Protein AF-A0A5J9SP82-F1 (afdb_monomer_lite)

Sequence (84 aa):
MAAAALAAAIFFFLSAMSQQVADAAAIVEHTFVVTQMNLTHLCKETLVTVVNGQFPGPVIEVNEGDLVAVHVVNRSPNNITIHW

pLDDT: mean 90.39, std 10.72, range [61.12, 98.56]

Structure (mmCIF, N/CA/C/O backbone):
data_AF-A0A5J9SP82-F1
#
_entry.id   AF-A0A5J9SP82-F1
#
loop_
_atom_site.group_PDB
_atom_site.id
_atom_site.type_symbol
_atom_site.label_atom_id
_atom_site.label_alt_id
_atom_site.label_comp_id
_atom_site.label_asym_id
_atom_site.label_entity_id
_atom_site.label_seq_id
_atom_site.pdbx_PDB_ins_code
_atom_site.Cartn_x
_atom_site.Cartn_y
_atom_site.Cartn_z
_atom_site.occupancy
_atom_site.B_iso_or_equiv
_atom_site.auth_seq_id
_atom_site.auth_comp_id
_atom_site.auth_asym_id
_atom_site.auth_atom_id
_atom_site.pdbx_PDB_model_num
ATOM 1 N N . MET A 1 1 ? 47.316 2.604 -45.629 1.00 63.41 1 MET A N 1
ATOM 2 C CA . MET A 1 1 ? 46.702 3.534 -44.651 1.00 63.41 1 MET A CA 1
ATOM 3 C C . MET A 1 1 ? 45.172 3.486 -44.677 1.00 63.41 1 MET A C 1
ATOM 5 O O . MET A 1 1 ? 44.587 3.282 -43.626 1.00 63.41 1 MET A O 1
ATOM 9 N N . ALA A 1 2 ? 44.521 3.567 -45.847 1.00 71.19 2 ALA A N 1
ATOM 10 C CA . ALA A 1 2 ? 43.052 3.549 -45.960 1.00 71.19 2 ALA A CA 1
ATOM 11 C C . ALA A 1 2 ? 42.367 2.256 -45.454 1.00 71.19 2 ALA A C 1
ATOM 13 O O . ALA A 1 2 ? 41.368 2.331 -44.749 1.00 71.19 2 ALA A O 1
ATOM 14 N N . ALA A 1 3 ? 42.924 1.074 -45.746 1.00 77.69 3 ALA A N 1
ATOM 15 C CA . ALA A 1 3 ? 42.329 -0.204 -45.327 1.00 77.69 3 ALA A CA 1
ATOM 16 C C . ALA A 1 3 ? 42.317 -0.406 -43.797 1.00 77.69 3 ALA A C 1
ATOM 18 O O . ALA A 1 3 ? 41.350 -0.922 -43.246 1.00 77.69 3 ALA A O 1
ATOM 19 N N . ALA A 1 4 ? 43.365 0.049 -43.103 1.00 78.50 4 ALA A N 1
ATOM 20 C CA . ALA A 1 4 ? 43.444 -0.018 -41.642 1.00 78.50 4 ALA A CA 1
ATOM 21 C C . ALA A 1 4 ? 42.450 0.947 -40.972 1.00 78.50 4 ALA A C 1
ATOM 23 O O . ALA A 1 4 ? 41.819 0.592 -39.981 1.00 78.50 4 ALA A O 1
ATOM 24 N N . ALA A 1 5 ? 42.263 2.139 -41.552 1.00 81.31 5 ALA A N 1
ATOM 25 C CA . ALA A 1 5 ? 41.263 3.099 -41.089 1.00 81.31 5 ALA A CA 1
ATOM 26 C C . ALA A 1 5 ? 39.830 2.567 -41.268 1.00 81.31 5 ALA A C 1
ATOM 28 O O . ALA A 1 5 ? 38.996 2.742 -40.384 1.00 81.31 5 ALA A O 1
ATOM 29 N N . LEU A 1 6 ? 39.561 1.857 -42.371 1.00 83.00 6 LEU A N 1
ATOM 30 C CA . LEU A 1 6 ? 38.265 1.226 -42.622 1.00 83.00 6 LEU A CA 1
ATOM 31 C C . LEU A 1 6 ? 37.972 0.095 -41.624 1.00 83.00 6 LEU A C 1
ATOM 33 O O . LEU A 1 6 ? 36.876 0.032 -41.078 1.00 83.00 6 LEU A O 1
ATOM 37 N N . ALA A 1 7 ? 38.958 -0.759 -41.336 1.00 85.81 7 ALA A N 1
ATOM 38 C CA . ALA A 1 7 ? 38.811 -1.829 -40.348 1.00 85.81 7 ALA A CA 1
ATOM 39 C C . ALA A 1 7 ? 38.559 -1.281 -38.932 1.00 85.81 7 ALA A C 1
ATOM 41 O O . ALA A 1 7 ? 37.692 -1.787 -38.221 1.00 85.81 7 ALA A O 1
ATOM 42 N N . ALA A 1 8 ? 39.263 -0.212 -38.545 1.00 84.31 8 ALA A N 1
ATOM 43 C CA . ALA A 1 8 ? 39.047 0.459 -37.266 1.00 84.31 8 ALA A CA 1
ATOM 44 C C . ALA A 1 8 ? 37.648 1.096 -37.177 1.00 84.31 8 ALA A C 1
ATOM 46 O O . ALA A 1 8 ? 36.985 0.960 -36.152 1.00 84.31 8 ALA A O 1
ATOM 47 N N . ALA A 1 9 ? 37.170 1.729 -38.254 1.00 85.62 9 ALA A N 1
ATOM 48 C CA . ALA A 1 9 ? 35.829 2.313 -38.311 1.00 85.62 9 ALA A CA 1
ATOM 49 C C . ALA A 1 9 ? 34.725 1.247 -38.207 1.00 85.62 9 ALA A C 1
ATOM 51 O O . ALA A 1 9 ? 33.758 1.437 -37.474 1.00 85.62 9 ALA A O 1
ATOM 52 N N . ILE A 1 10 ? 34.895 0.106 -38.885 1.00 85.69 10 ILE A N 1
ATOM 53 C CA . ILE A 1 10 ? 33.979 -1.040 -38.796 1.00 85.69 10 ILE A CA 1
ATOM 54 C C . ILE A 1 10 ? 33.953 -1.585 -37.365 1.00 85.69 10 ILE A C 1
ATOM 56 O O . ILE A 1 10 ? 32.879 -1.778 -36.807 1.00 85.69 10 ILE A O 1
ATOM 60 N N . PHE A 1 11 ? 35.116 -1.779 -36.739 1.00 83.81 11 PHE A N 1
ATOM 61 C CA . PHE A 1 11 ? 35.197 -2.262 -35.360 1.00 83.81 11 PHE A CA 1
ATOM 62 C C . PHE A 1 11 ? 34.509 -1.311 -34.370 1.00 83.81 11 PHE A C 1
ATOM 64 O O . PHE A 1 11 ? 33.731 -1.753 -33.526 1.00 83.81 11 PHE A O 1
ATOM 71 N N . PHE A 1 12 ? 34.731 -0.001 -34.517 1.00 81.38 12 PHE A N 1
ATOM 72 C CA . PHE A 1 12 ? 34.092 1.013 -33.678 1.00 81.38 12 PHE A CA 1
ATOM 73 C C . PHE A 1 12 ? 32.567 1.011 -33.859 1.00 81.38 12 PHE A C 1
ATOM 75 O O . PHE A 1 12 ? 31.823 1.016 -32.880 1.00 81.38 12 PHE A O 1
ATOM 82 N N . PHE A 1 13 ? 32.094 0.908 -35.104 1.00 81.69 13 PHE A N 1
ATOM 83 C CA . PHE A 1 13 ? 30.670 0.843 -35.425 1.00 81.69 13 PHE A CA 1
ATOM 84 C C . PHE A 1 13 ? 29.999 -0.424 -34.867 1.00 81.69 13 PHE A C 1
ATOM 86 O O . PHE A 1 13 ? 28.932 -0.336 -34.261 1.00 81.69 13 PHE A O 1
ATOM 93 N N . LEU A 1 14 ? 30.644 -1.592 -34.988 1.00 80.25 14 LEU A N 1
ATOM 94 C CA . LEU A 1 14 ? 30.144 -2.839 -34.397 1.00 80.25 14 LEU A CA 1
ATOM 95 C C . LEU A 1 14 ? 30.117 -2.777 -32.863 1.00 80.25 14 LEU A C 1
ATOM 97 O O . LEU A 1 14 ? 29.155 -3.245 -32.257 1.00 80.25 14 LEU A O 1
ATOM 101 N N . SER A 1 15 ? 31.127 -2.171 -32.229 1.00 78.69 15 SER A N 1
ATOM 102 C CA . SER A 1 15 ? 31.129 -1.998 -30.770 1.00 78.69 15 SER A CA 1
ATOM 103 C C . SER A 1 15 ? 30.011 -1.066 -30.287 1.00 78.69 15 SER A C 1
ATOM 105 O O . SER A 1 15 ? 29.371 -1.367 -29.283 1.00 78.69 15 SER A O 1
ATOM 107 N N . ALA A 1 16 ? 29.693 -0.002 -31.031 1.00 77.56 16 ALA A N 1
ATOM 108 C CA . ALA A 1 16 ? 28.615 0.923 -30.681 1.00 77.56 16 ALA A CA 1
ATOM 109 C C . ALA A 1 16 ? 27.225 0.266 -30.778 1.00 77.56 16 ALA A C 1
ATOM 111 O O . ALA A 1 16 ? 26.365 0.506 -29.935 1.00 77.56 16 ALA A O 1
ATOM 112 N N . MET A 1 17 ? 27.019 -0.625 -31.755 1.00 74.50 17 MET A N 1
ATOM 113 C CA . MET A 1 17 ? 25.775 -1.399 -31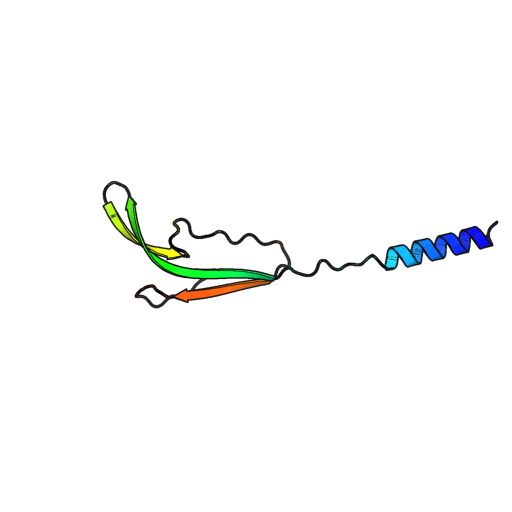.899 1.00 74.50 17 MET A CA 1
ATOM 114 C C . MET A 1 17 ? 25.576 -2.427 -30.771 1.00 74.50 17 MET A C 1
ATOM 116 O O . MET A 1 17 ? 24.449 -2.818 -30.485 1.00 74.50 17 MET A O 1
ATOM 120 N N . SER A 1 18 ? 26.653 -2.859 -30.106 1.00 67.31 18 SER A N 1
ATOM 121 C CA . SER A 1 18 ? 26.578 -3.835 -29.008 1.00 67.31 18 SER A CA 1
ATOM 122 C C . SER A 1 18 ? 26.122 -3.247 -27.663 1.00 67.31 18 SER A C 1
ATOM 124 O O . SER A 1 18 ? 25.861 -4.004 -26.732 1.00 67.31 18 SER A O 1
ATOM 126 N N . GLN A 1 19 ? 25.996 -1.918 -27.548 1.00 63.03 19 GLN A N 1
ATOM 127 C CA . GLN A 1 19 ? 25.677 -1.222 -26.291 1.00 63.03 19 GLN A CA 1
ATOM 128 C C . GLN A 1 19 ? 24.192 -0.875 -26.101 1.00 63.03 19 GLN A C 1
ATOM 130 O O . GLN A 1 19 ? 23.855 -0.118 -25.193 1.00 63.03 19 GLN A O 1
ATOM 135 N N . GLN A 1 20 ? 23.278 -1.435 -26.897 1.00 62.59 20 GLN A N 1
ATOM 136 C CA . GLN A 1 20 ? 21.841 -1.307 -26.631 1.00 62.59 20 GLN A CA 1
ATOM 137 C C . GLN A 1 20 ? 21.426 -2.251 -25.495 1.00 62.59 20 GLN A C 1
ATOM 139 O O . GLN A 1 20 ? 20.768 -3.266 -25.710 1.00 62.59 20 GLN A O 1
ATOM 144 N N . VAL A 1 21 ? 21.824 -1.916 -24.269 1.00 61.12 21 VAL A N 1
ATOM 145 C CA . VAL A 1 21 ? 21.160 -2.438 -23.076 1.00 61.12 21 VAL A CA 1
ATOM 146 C C . VAL A 1 21 ? 19.842 -1.679 -22.982 1.00 61.12 21 VAL A C 1
ATOM 148 O O . VAL A 1 21 ? 19.828 -0.489 -22.680 1.00 61.12 21 VAL A O 1
ATOM 151 N N . ALA A 1 22 ? 18.741 -2.341 -23.336 1.00 63.69 22 ALA A N 1
ATOM 152 C CA . ALA A 1 22 ? 17.426 -1.851 -22.955 1.00 63.69 22 ALA A CA 1
ATOM 153 C C . ALA A 1 22 ? 17.404 -1.800 -21.426 1.00 63.69 22 ALA A C 1
ATOM 155 O O . ALA A 1 22 ? 17.718 -2.808 -20.789 1.00 63.69 22 ALA A O 1
ATOM 156 N N . ASP A 1 23 ? 17.095 -0.634 -20.860 1.00 65.00 23 ASP A N 1
ATOM 157 C CA . ASP A 1 23 ? 16.876 -0.504 -19.424 1.00 65.00 23 ASP A CA 1
ATOM 158 C C . ASP A 1 23 ? 15.696 -1.421 -19.091 1.00 65.00 23 ASP A C 1
ATOM 160 O O . ASP A 1 23 ? 14.566 -1.202 -19.538 1.00 65.00 23 ASP A O 1
ATOM 164 N N . ALA A 1 24 ? 15.991 -2.569 -18.488 1.00 71.81 24 ALA A N 1
ATOM 165 C CA . ALA A 1 24 ? 14.967 -3.551 -18.201 1.00 71.81 24 ALA A CA 1
ATOM 166 C C . ALA A 1 24 ? 14.117 -2.972 -17.074 1.00 71.81 24 ALA A C 1
ATOM 168 O O . ALA A 1 24 ? 14.650 -2.705 -16.000 1.00 71.81 24 ALA A O 1
ATOM 169 N N . ALA A 1 25 ? 12.819 -2.791 -17.334 1.00 81.56 25 ALA A N 1
ATOM 170 C CA . ALA A 1 25 ? 11.840 -2.374 -16.336 1.00 81.56 25 ALA A CA 1
ATOM 171 C C . ALA A 1 25 ? 12.089 -3.109 -15.013 1.00 81.56 25 ALA A C 1
ATOM 173 O O . ALA A 1 25 ? 12.046 -4.347 -14.977 1.00 81.56 25 ALA A O 1
ATOM 174 N N . ALA A 1 26 ? 12.376 -2.367 -13.943 1.00 89.62 26 ALA A N 1
ATOM 175 C CA . ALA A 1 26 ? 12.577 -2.992 -12.651 1.00 89.62 26 ALA A CA 1
ATOM 176 C C . ALA A 1 26 ? 11.228 -3.511 -12.146 1.00 89.62 26 ALA A C 1
ATOM 178 O O . ALA A 1 26 ? 10.185 -2.883 -12.339 1.00 89.62 26 ALA A O 1
ATOM 179 N N . ILE A 1 27 ? 11.241 -4.673 -11.493 1.00 94.31 27 ILE A N 1
ATOM 180 C CA . ILE A 1 27 ? 10.085 -5.131 -10.725 1.00 94.31 27 ILE A CA 1
ATOM 181 C C . ILE A 1 27 ? 10.258 -4.588 -9.311 1.00 94.31 27 ILE A C 1
ATOM 183 O O . ILE A 1 27 ? 11.162 -5.008 -8.587 1.00 94.31 27 ILE A O 1
ATOM 187 N N . VAL A 1 28 ? 9.401 -3.644 -8.932 1.00 96.56 28 VAL A N 1
ATOM 188 C 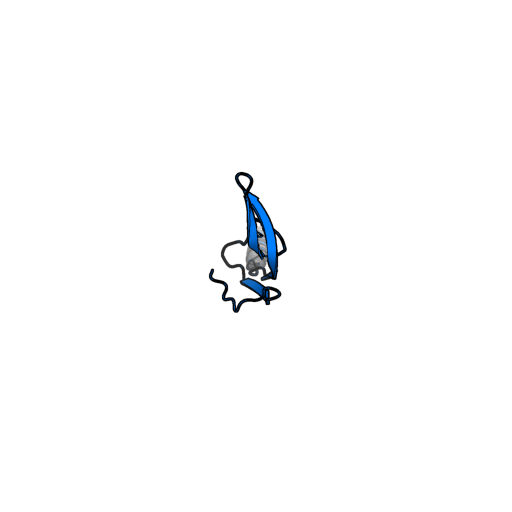CA . VAL A 1 28 ? 9.382 -3.051 -7.595 1.00 96.56 28 VAL A CA 1
ATOM 189 C C . VAL A 1 28 ? 8.255 -3.700 -6.800 1.00 96.56 28 VAL A C 1
ATOM 191 O O . VAL A 1 28 ? 7.070 -3.483 -7.064 1.00 96.56 28 VAL A O 1
ATOM 194 N N . GLU A 1 29 ? 8.629 -4.545 -5.838 1.00 97.75 29 GLU A N 1
ATOM 195 C CA . GLU A 1 29 ? 7.679 -5.296 -5.017 1.00 97.75 29 GLU A CA 1
ATOM 196 C C . GLU A 1 29 ? 7.473 -4.660 -3.640 1.00 97.75 29 GLU A C 1
ATOM 198 O O . GLU A 1 29 ? 8.422 -4.336 -2.924 1.00 97.75 29 GLU A O 1
ATOM 203 N N . HIS A 1 30 ? 6.212 -4.567 -3.220 1.00 97.94 30 HIS A N 1
ATOM 204 C CA . HIS A 1 30 ? 5.835 -4.143 -1.877 1.00 97.94 30 HIS A CA 1
ATOM 205 C C . HIS A 1 30 ? 4.880 -5.140 -1.228 1.00 97.94 30 HIS A C 1
ATOM 207 O O . HIS A 1 30 ? 4.006 -5.719 -1.869 1.00 97.94 30 HIS A O 1
ATOM 213 N N . THR A 1 31 ? 4.996 -5.295 0.090 1.00 98.44 31 THR A N 1
ATOM 214 C CA . THR A 1 31 ? 3.996 -6.004 0.897 1.00 98.44 31 THR A CA 1
ATOM 215 C C . THR A 1 31 ? 3.275 -5.016 1.796 1.00 98.44 31 THR A C 1
ATOM 217 O O . THR A 1 31 ? 3.889 -4.329 2.616 1.00 98.44 31 THR A O 1
ATOM 220 N N . PHE A 1 32 ? 1.958 -4.949 1.637 1.00 98.50 32 PHE A N 1
ATOM 221 C CA . PHE A 1 32 ? 1.068 -4.087 2.397 1.00 98.50 32 PHE A CA 1
ATOM 222 C C . PHE A 1 32 ? 0.286 -4.931 3.396 1.00 98.50 32 PHE A C 1
ATOM 224 O O . PHE A 1 32 ? -0.682 -5.605 3.0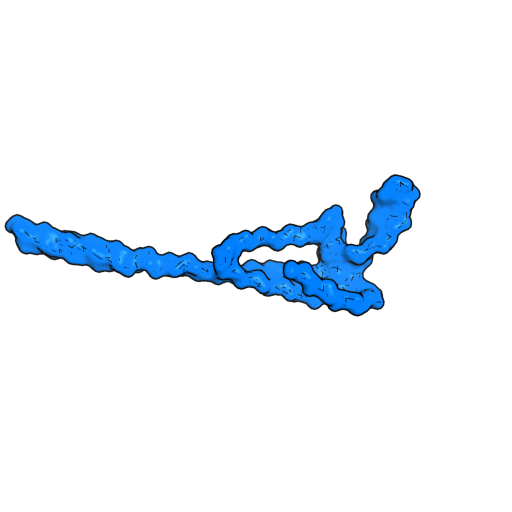49 1.00 98.50 32 PHE A O 1
ATOM 231 N N . VAL A 1 33 ? 0.692 -4.879 4.661 1.00 98.56 33 VAL A N 1
ATOM 232 C CA . VAL A 1 33 ? -0.056 -5.463 5.772 1.00 98.56 33 VAL A CA 1
ATOM 233 C C . VAL A 1 33 ? -1.028 -4.413 6.289 1.00 98.56 33 VAL A C 1
ATOM 235 O O . VAL A 1 33 ? -0.636 -3.472 6.982 1.00 98.56 33 VAL A O 1
ATOM 238 N N . VAL A 1 34 ? -2.303 -4.563 5.942 1.00 98.44 34 VAL A N 1
ATOM 239 C CA . VAL A 1 34 ? -3.349 -3.635 6.371 1.00 98.44 34 VAL A CA 1
ATOM 240 C C . VAL A 1 34 ? -3.803 -4.01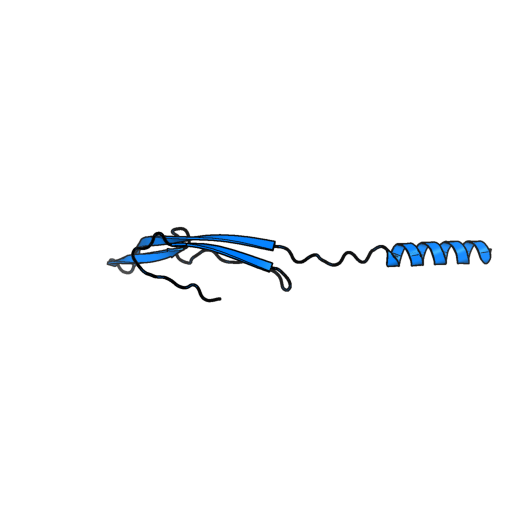6 7.773 1.00 98.44 34 VAL A C 1
ATOM 242 O O . VAL A 1 34 ? -4.250 -5.139 7.998 1.00 98.44 34 VAL A O 1
ATOM 245 N N . THR A 1 35 ? -3.674 -3.097 8.722 1.00 97.81 35 THR A N 1
ATOM 246 C CA . THR A 1 35 ? -3.966 -3.316 10.146 1.00 97.81 35 THR A CA 1
ATOM 247 C C . THR A 1 35 ? -4.638 -2.088 10.749 1.00 97.81 35 THR A C 1
ATOM 249 O O . THR A 1 35 ? -4.772 -1.058 10.091 1.00 97.81 35 THR A O 1
ATOM 252 N N . GLN A 1 36 ? -5.062 -2.183 12.006 1.00 97.75 36 GLN A N 1
ATOM 253 C CA . GLN A 1 36 ? -5.504 -1.034 12.785 1.00 97.75 36 GLN A CA 1
ATOM 254 C C . GLN A 1 36 ? -4.433 -0.600 13.790 1.00 97.75 36 GLN A C 1
ATOM 256 O O . GLN A 1 36 ? -3.711 -1.440 14.330 1.00 97.75 36 GLN A O 1
ATOM 261 N N . MET A 1 37 ? -4.332 0.707 14.034 1.00 96.19 37 MET A N 1
ATOM 262 C CA . MET A 1 37 ? -3.515 1.294 15.100 1.00 96.19 37 MET A CA 1
ATOM 263 C C . MET A 1 37 ? -4.252 2.463 15.755 1.00 96.19 37 MET A C 1
ATOM 265 O O . MET A 1 37 ? -5.069 3.122 15.113 1.00 96.19 37 MET A O 1
ATOM 269 N N . ASN A 1 38 ? -3.957 2.733 17.024 1.00 97.38 38 ASN A N 1
ATOM 270 C CA . ASN A 1 38 ? -4.444 3.932 17.694 1.00 97.38 38 ASN A CA 1
ATOM 271 C C . ASN A 1 38 ? -3.575 5.136 17.318 1.00 97.38 38 ASN A C 1
ATOM 273 O O . ASN A 1 38 ? -2.348 5.066 17.387 1.00 97.38 38 ASN A O 1
ATOM 277 N N . LEU A 1 39 ? -4.220 6.236 16.939 1.00 96.44 39 LEU A N 1
ATOM 278 C CA . LEU A 1 39 ? -3.590 7.537 16.753 1.00 96.44 39 LEU A CA 1
ATOM 279 C C . LEU A 1 39 ? -4.209 8.555 17.706 1.00 96.44 39 LEU A C 1
ATOM 281 O O . LEU A 1 39 ? -5.430 8.733 17.738 1.00 96.44 39 LEU A O 1
ATOM 285 N N . THR A 1 40 ? -3.352 9.266 18.434 1.00 96.75 40 THR A N 1
ATOM 286 C CA . THR A 1 40 ? -3.741 10.422 19.238 1.00 96.75 40 THR A CA 1
ATOM 287 C C . THR A 1 40 ? -3.676 11.681 18.380 1.00 96.75 40 THR A C 1
ATOM 289 O O . THR A 1 40 ? -2.615 12.049 17.880 1.00 96.75 40 THR A O 1
ATOM 292 N N . HIS A 1 41 ? -4.789 12.394 18.245 1.00 94.31 41 HIS A N 1
ATOM 293 C CA . HIS A 1 41 ? -4.813 13.702 17.596 1.00 94.31 41 HIS A CA 1
ATOM 294 C C . HIS A 1 41 ? -5.720 14.650 18.379 1.00 94.31 41 HIS A C 1
ATOM 296 O O . HIS A 1 41 ? -6.856 14.301 18.689 1.00 94.31 41 HIS A O 1
ATOM 302 N N . LEU A 1 42 ? -5.210 15.836 18.733 1.00 95.75 42 LEU A N 1
ATOM 303 C CA . LEU A 1 42 ? -5.933 16.837 19.535 1.00 95.75 42 LEU A CA 1
ATOM 304 C C . LEU A 1 42 ? -6.543 16.243 20.823 1.00 95.75 42 LEU A C 1
ATOM 306 O O . LEU A 1 42 ? -7.719 16.444 21.119 1.00 95.75 42 LEU A O 1
ATOM 310 N N . CYS A 1 43 ? -5.742 15.470 21.565 1.00 95.25 43 CYS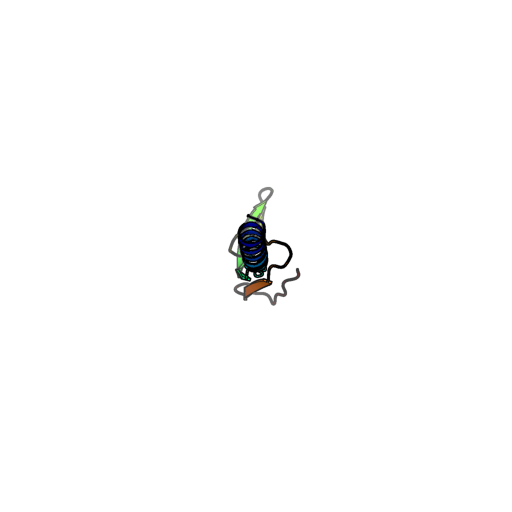 A N 1
ATOM 311 C CA . CYS A 1 43 ? -6.144 14.773 22.797 1.00 95.25 43 CYS A CA 1
ATOM 312 C C . CYS A 1 43 ? -7.252 13.713 22.620 1.00 95.25 43 CYS A C 1
ATOM 314 O O . CYS A 1 43 ? -7.846 13.283 23.608 1.00 95.25 43 CYS A O 1
ATOM 316 N N . LYS A 1 44 ? -7.526 13.269 21.386 1.00 96.81 44 LYS A N 1
ATOM 317 C CA . LYS A 1 44 ? -8.472 12.191 21.089 1.00 96.81 44 LYS A CA 1
ATOM 318 C C . LYS A 1 44 ? -7.753 10.977 20.510 1.00 96.81 44 LYS A C 1
ATOM 320 O O . LYS A 1 44 ? -7.095 11.074 19.479 1.00 96.81 44 LYS A O 1
ATOM 325 N N . GLU A 1 45 ? -7.943 9.835 21.156 1.00 97.56 45 GLU A N 1
ATOM 326 C CA . GLU A 1 45 ? -7.575 8.518 20.633 1.00 97.56 45 GLU A CA 1
ATOM 327 C C . GLU A 1 45 ? -8.573 8.094 19.551 1.00 97.56 45 GLU A C 1
ATOM 329 O O . GLU A 1 45 ? -9.788 8.105 19.771 1.00 97.56 45 GLU A O 1
ATOM 334 N N . THR A 1 46 ? -8.072 7.732 18.373 1.00 96.81 46 THR A N 1
ATOM 335 C CA . THR A 1 46 ? -8.878 7.189 17.276 1.00 96.81 46 THR A CA 1
ATOM 336 C C . THR A 1 46 ? -8.196 5.957 16.706 1.00 96.81 46 THR A C 1
ATOM 338 O O . THR A 1 46 ? -7.025 6.004 16.333 1.00 96.81 46 THR A O 1
ATOM 341 N N . LEU A 1 47 ? -8.942 4.860 16.604 1.00 96.81 47 LEU A N 1
ATOM 342 C CA . LEU A 1 47 ? -8.485 3.662 15.915 1.00 96.81 47 LEU A CA 1
ATOM 343 C C . LEU A 1 47 ? -8.576 3.899 14.404 1.00 96.81 47 LEU A C 1
ATOM 345 O O . LEU A 1 47 ? -9.660 4.136 13.870 1.00 96.81 47 LEU A O 1
ATOM 349 N N . VAL A 1 48 ? -7.443 3.846 13.714 1.00 96.81 48 VAL A N 1
ATOM 350 C CA . VAL A 1 48 ? -7.347 4.075 12.269 1.00 96.81 48 VAL A CA 1
ATOM 351 C C . VAL A 1 48 ? -6.860 2.825 11.555 1.00 96.81 48 VAL A C 1
ATOM 353 O O . VAL A 1 48 ? -6.105 2.033 12.114 1.00 96.81 48 VAL A O 1
ATOM 356 N N . THR A 1 49 ? -7.287 2.646 10.306 1.00 97.62 49 THR A N 1
ATOM 357 C CA . THR A 1 49 ? -6.766 1.584 9.435 1.00 97.62 49 THR A CA 1
ATOM 358 C C . THR A 1 49 ? -5.561 2.121 8.670 1.00 97.62 49 THR A C 1
ATOM 360 O O . THR A 1 49 ? -5.652 3.176 8.049 1.00 97.62 49 THR A O 1
ATOM 363 N N . VAL A 1 50 ? -4.440 1.408 8.731 1.00 97.75 50 VAL A N 1
ATOM 364 C CA . VAL A 1 50 ? -3.143 1.823 8.186 1.00 97.75 50 VAL A CA 1
ATOM 365 C C . VAL A 1 50 ? -2.448 0.668 7.473 1.00 97.75 50 VAL A C 1
ATOM 367 O O . VAL A 1 50 ? -2.716 -0.505 7.744 1.00 97.75 50 VAL A O 1
ATOM 370 N N . VAL A 1 51 ? -1.513 1.000 6.588 1.00 98.44 51 VAL A N 1
ATOM 371 C CA . VAL A 1 51 ? -0.621 0.030 5.945 1.00 98.44 51 VAL A CA 1
ATOM 372 C C . VAL A 1 51 ? 0.683 -0.037 6.735 1.00 98.44 51 VAL A C 1
ATOM 374 O O . VAL A 1 51 ? 1.272 0.989 7.060 1.00 98.44 51 VAL A O 1
ATOM 377 N N . ASN A 1 52 ? 1.133 -1.250 7.057 1.00 98.06 52 ASN A N 1
ATOM 378 C CA . ASN A 1 52 ? 2.394 -1.527 7.753 1.00 98.06 52 ASN A CA 1
ATOM 379 C C . ASN A 1 52 ? 2.553 -0.781 9.091 1.00 98.06 52 ASN A C 1
ATOM 381 O O . ASN A 1 52 ? 3.672 -0.463 9.488 1.00 98.06 52 ASN A O 1
ATOM 385 N N . GLY A 1 53 ? 1.439 -0.504 9.782 1.00 97.00 53 GLY A N 1
ATOM 386 C CA . GLY A 1 53 ? 1.443 0.191 11.074 1.00 97.00 53 GLY A CA 1
ATOM 387 C C . GLY A 1 53 ? 1.918 1.647 11.004 1.00 97.00 53 GLY A C 1
ATOM 388 O O . GLY A 1 53 ? 2.365 2.176 12.016 1.00 97.00 53 GLY A O 1
ATOM 389 N N . GLN A 1 54 ? 1.873 2.271 9.822 1.00 97.00 54 GLN A N 1
ATOM 390 C CA . GLN A 1 54 ? 2.427 3.602 9.575 1.00 97.00 54 GLN A CA 1
ATOM 391 C C . GLN A 1 54 ? 1.344 4.600 9.160 1.00 97.00 54 GLN A C 1
ATOM 393 O O . GLN A 1 54 ? 0.431 4.279 8.397 1.00 97.00 54 GLN A O 1
ATOM 398 N N . PHE A 1 55 ? 1.475 5.831 9.654 1.00 95.38 55 PHE A N 1
ATOM 399 C CA . PHE A 1 55 ? 0.670 6.972 9.236 1.00 95.38 55 PHE A CA 1
ATOM 400 C C . PHE A 1 55 ? 1.580 8.203 9.045 1.00 95.38 55 PHE A C 1
ATOM 402 O O . PHE A 1 55 ? 2.135 8.679 10.038 1.00 95.38 55 PHE A O 1
ATOM 409 N N . PRO A 1 56 ? 1.744 8.736 7.815 1.00 96.31 56 PRO A N 1
ATOM 410 C CA . PRO A 1 56 ? 1.215 8.216 6.548 1.00 96.31 56 PRO A CA 1
ATOM 411 C C . PRO A 1 56 ? 1.750 6.809 6.225 1.00 96.31 56 PRO A C 1
ATOM 413 O O . PRO A 1 56 ? 2.746 6.372 6.793 1.00 96.31 56 PRO A O 1
ATOM 416 N N . GLY A 1 57 ? 1.050 6.081 5.349 1.00 97.25 57 GLY A N 1
ATOM 417 C CA . GLY A 1 57 ? 1.494 4.759 4.895 1.00 97.25 57 GLY A CA 1
ATOM 418 C C . GLY A 1 57 ? 2.812 4.817 4.101 1.00 97.25 57 GLY A C 1
ATOM 419 O O . GLY A 1 57 ? 3.276 5.907 3.762 1.00 97.25 57 GLY A O 1
ATOM 420 N N . PRO A 1 58 ? 3.416 3.657 3.789 1.00 97.50 58 PRO A N 1
ATOM 421 C CA . PRO A 1 58 ? 4.656 3.596 3.024 1.00 97.50 58 PRO A CA 1
ATOM 422 C C . PRO A 1 58 ? 4.478 4.204 1.628 1.00 97.50 58 PRO A C 1
ATOM 424 O O . PRO A 1 58 ? 3.472 3.967 0.958 1.00 97.50 58 PRO A O 1
ATOM 427 N N . VAL A 1 59 ? 5.479 4.968 1.197 1.00 96.75 59 VAL A N 1
ATOM 428 C CA . VAL A 1 59 ? 5.553 5.534 -0.153 1.00 96.75 59 VAL A CA 1
ATOM 429 C C . VAL A 1 59 ? 6.019 4.449 -1.121 1.00 96.75 59 VAL A C 1
ATOM 431 O O . VAL A 1 59 ? 6.892 3.647 -0.788 1.00 96.75 59 VAL A O 1
ATOM 434 N N . ILE A 1 60 ? 5.428 4.427 -2.313 1.00 96.75 60 ILE A N 1
ATOM 435 C CA . ILE A 1 60 ? 5.904 3.616 -3.434 1.00 96.75 60 ILE A CA 1
ATOM 436 C C . ILE A 1 60 ? 6.703 4.534 -4.344 1.00 96.75 60 ILE A C 1
ATOM 438 O O . ILE A 1 60 ? 6.145 5.438 -4.963 1.00 96.75 60 ILE A O 1
ATOM 442 N N . GLU A 1 61 ? 8.014 4.322 -4.371 1.00 96.12 61 GLU A N 1
ATOM 443 C CA . GLU A 1 61 ? 8.952 5.060 -5.212 1.00 96.12 61 GLU A CA 1
ATOM 444 C C . GLU A 1 61 ? 9.348 4.177 -6.391 1.00 96.12 61 GLU A C 1
ATOM 446 O O . GLU A 1 61 ? 9.921 3.103 -6.207 1.00 96.12 61 GLU A O 1
ATOM 451 N N . VAL A 1 62 ? 8.986 4.614 -7.594 1.00 95.88 62 VAL A N 1
ATOM 452 C CA . VAL A 1 62 ? 9.154 3.867 -8.847 1.00 95.88 62 VAL A CA 1
ATOM 453 C C . VAL A 1 62 ? 9.519 4.834 -9.966 1.00 95.88 62 VAL A C 1
ATOM 455 O O . VAL A 1 62 ? 9.179 6.019 -9.903 1.00 95.88 62 VAL A O 1
ATOM 458 N N . ASN A 1 63 ? 10.202 4.337 -10.991 1.00 95.00 63 ASN A N 1
ATOM 459 C CA . ASN A 1 63 ? 10.515 5.088 -12.199 1.00 95.00 63 ASN A CA 1
ATOM 460 C C . ASN A 1 63 ? 9.501 4.774 -13.302 1.00 95.00 63 ASN A C 1
ATOM 462 O O . ASN A 1 63 ? 8.805 3.757 -13.280 1.00 95.00 63 ASN A O 1
ATOM 466 N N . GLU A 1 64 ? 9.412 5.655 -14.296 1.00 93.62 64 GLU A N 1
ATOM 467 C CA . GLU A 1 64 ? 8.588 5.377 -15.468 1.00 93.62 64 GLU A CA 1
ATOM 468 C C . GLU A 1 64 ? 9.103 4.134 -16.205 1.00 93.62 64 GLU A C 1
ATOM 470 O O . GLU A 1 64 ? 10.291 4.010 -16.491 1.00 93.62 64 GLU A O 1
ATOM 475 N N . GLY A 1 65 ? 8.185 3.215 -16.509 1.00 93.19 65 GLY A N 1
ATOM 476 C CA . GLY A 1 65 ? 8.494 1.925 -17.122 1.00 93.19 65 GLY A CA 1
ATOM 477 C C . GLY A 1 65 ? 8.612 0.766 -16.132 1.00 93.19 65 GLY A C 1
ATOM 478 O O . GLY A 1 65 ? 8.520 -0.375 -16.578 1.00 93.19 65 GLY A O 1
ATOM 479 N N . ASP A 1 66 ? 8.737 1.021 -14.824 1.00 95.19 66 ASP A N 1
ATOM 480 C CA . ASP A 1 66 ? 8.795 -0.039 -13.810 1.00 95.19 66 ASP A CA 1
ATOM 481 C C . ASP A 1 66 ? 7.480 -0.832 -13.712 1.00 95.19 66 ASP A C 1
ATOM 483 O O . ASP A 1 66 ? 6.376 -0.324 -13.938 1.00 95.19 66 ASP A O 1
ATOM 487 N N . LEU A 1 67 ? 7.603 -2.101 -13.320 1.00 94.88 67 LEU A N 1
ATOM 488 C CA . LEU A 1 67 ? 6.479 -2.961 -12.969 1.00 94.88 67 LEU A CA 1
ATOM 489 C C . LEU A 1 67 ? 6.313 -2.981 -11.451 1.00 94.88 67 LEU A C 1
ATOM 491 O O . LEU A 1 67 ? 7.195 -3.434 -10.727 1.00 94.88 67 LEU A O 1
ATOM 495 N N . VAL A 1 68 ? 5.156 -2.537 -10.966 1.00 96.81 68 VAL A N 1
ATOM 496 C CA . VAL A 1 68 ? 4.866 -2.494 -9.527 1.00 96.81 68 VAL A CA 1
ATOM 497 C C . VAL A 1 68 ? 4.006 -3.685 -9.131 1.00 96.81 68 VAL A C 1
ATOM 499 O O . VAL A 1 68 ? 2.892 -3.846 -9.634 1.00 96.81 68 VAL A O 1
ATOM 502 N N . ALA A 1 69 ? 4.491 -4.501 -8.199 1.00 97.38 69 ALA A N 1
ATOM 503 C CA . ALA A 1 69 ? 3.718 -5.589 -7.610 1.00 97.38 69 ALA A CA 1
ATOM 504 C C . ALA A 1 69 ? 3.448 -5.299 -6.132 1.00 97.38 69 ALA A C 1
ATOM 506 O O . ALA A 1 69 ? 4.371 -5.116 -5.340 1.00 97.38 69 ALA A O 1
ATOM 507 N N . VAL A 1 70 ? 2.172 -5.269 -5.737 1.00 98.06 70 VAL A N 1
ATOM 508 C CA . VAL A 1 70 ? 1.788 -5.030 -4.340 1.00 98.06 70 VAL A CA 1
ATOM 509 C C . VAL A 1 70 ? 1.002 -6.205 -3.787 1.00 98.06 70 VAL A C 1
ATOM 511 O O . VAL A 1 70 ? -0.136 -6.469 -4.173 1.00 98.06 70 VAL A O 1
ATOM 514 N N . HIS A 1 71 ? 1.611 -6.892 -2.828 1.00 98.25 71 HIS A N 1
ATOM 515 C CA . HIS A 1 71 ? 1.006 -7.990 -2.091 1.00 98.25 71 HIS A CA 1
ATOM 516 C C . HIS A 1 71 ? 0.225 -7.438 -0.903 1.00 98.25 71 HIS A C 1
ATOM 518 O O . HIS A 1 71 ? 0.805 -6.990 0.087 1.00 98.25 71 HIS A O 1
ATOM 524 N N . VAL A 1 72 ? -1.102 -7.472 -0.987 1.00 98.25 72 VAL A N 1
ATOM 525 C CA . VAL A 1 72 ? -1.974 -6.962 0.075 1.00 98.25 72 VAL A CA 1
ATOM 526 C C . VAL A 1 72 ? -2.382 -8.094 1.012 1.00 98.25 72 VAL A C 1
ATOM 528 O O . VAL A 1 72 ? -3.002 -9.072 0.600 1.00 98.25 72 VAL A O 1
ATOM 531 N N . VAL A 1 73 ? -2.077 -7.935 2.298 1.00 98.50 73 VAL A N 1
ATOM 532 C CA . VAL A 1 73 ? -2.495 -8.836 3.375 1.00 98.50 73 VAL A CA 1
ATOM 533 C C . VAL A 1 73 ? -3.434 -8.075 4.300 1.00 98.50 73 VAL A C 1
ATOM 535 O O . VAL A 1 73 ? -3.006 -7.237 5.094 1.00 98.50 73 VAL A O 1
ATOM 538 N N . ASN A 1 74 ? -4.730 -8.368 4.211 1.00 98.38 74 ASN A N 1
ATOM 539 C CA . ASN A 1 74 ? -5.727 -7.738 5.066 1.00 98.38 74 ASN A CA 1
ATOM 540 C C . ASN A 1 74 ? -5.772 -8.417 6.445 1.00 98.38 74 ASN A C 1
ATOM 542 O O . ASN A 1 74 ? -6.247 -9.543 6.571 1.00 98.38 74 ASN A O 1
ATOM 546 N N . ARG A 1 75 ? -5.281 -7.725 7.478 1.00 98.12 75 ARG A N 1
ATOM 547 C CA . ARG A 1 75 ? -5.432 -8.094 8.899 1.00 98.12 75 ARG A CA 1
ATOM 548 C C . ARG A 1 75 ? -6.378 -7.152 9.646 1.00 98.12 75 ARG A C 1
ATOM 550 O O . ARG A 1 75 ? -6.489 -7.229 10.867 1.00 98.12 75 ARG A O 1
ATOM 557 N N . SER A 1 76 ? -7.028 -6.240 8.931 1.00 96.12 76 SER A N 1
ATOM 558 C CA . SER A 1 76 ? -8.057 -5.375 9.491 1.00 96.12 76 SER A CA 1
ATOM 559 C C . SER A 1 76 ? -9.382 -6.148 9.627 1.00 96.12 76 SER A C 1
ATOM 561 O O . SER A 1 76 ? -9.564 -7.176 8.972 1.00 96.12 76 SER A O 1
ATOM 563 N N . PRO A 1 77 ? -10.336 -5.664 10.438 1.00 96.81 77 PRO A N 1
ATOM 564 C CA . PRO A 1 77 ? -11.637 -6.314 10.593 1.00 96.81 77 PRO A CA 1
ATOM 565 C C . PRO A 1 77 ? -12.598 -6.075 9.414 1.00 96.81 77 PRO A C 1
ATOM 567 O O . PRO A 1 77 ? -13.701 -6.615 9.422 1.00 96.81 77 PRO A O 1
ATOM 570 N N . ASN A 1 78 ? -12.222 -5.265 8.419 1.00 94.56 78 ASN A N 1
ATOM 571 C CA . ASN A 1 78 ? -13.114 -4.829 7.344 1.00 94.56 78 ASN A CA 1
ATOM 572 C C . ASN A 1 78 ? -12.701 -5.419 5.991 1.00 94.56 78 ASN A C 1
ATOM 57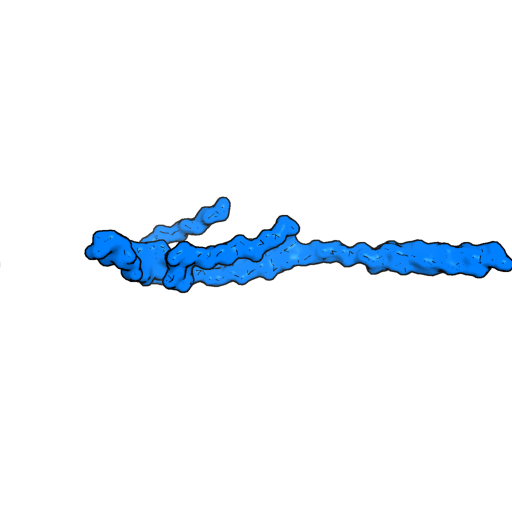4 O O . ASN A 1 78 ? -11.522 -5.675 5.750 1.00 94.56 78 ASN A O 1
ATOM 578 N N . ASN A 1 79 ? -13.657 -5.559 5.068 1.00 97.56 79 ASN A N 1
ATOM 579 C CA . ASN A 1 79 ? -13.350 -5.806 3.656 1.00 97.56 79 ASN A CA 1
ATOM 580 C C . ASN A 1 79 ? -12.692 -4.562 3.045 1.00 97.56 79 ASN A C 1
ATOM 582 O O . ASN A 1 79 ? -13.146 -3.445 3.293 1.00 97.56 79 ASN A O 1
ATOM 586 N N . ILE A 1 80 ? -11.628 -4.754 2.258 1.00 96.25 80 ILE A N 1
ATOM 587 C CA . ILE A 1 80 ? -10.790 -3.662 1.745 1.00 96.25 80 ILE A CA 1
ATOM 588 C C . ILE A 1 80 ? -10.478 -3.849 0.262 1.00 96.25 80 ILE A C 1
ATOM 590 O O . ILE A 1 80 ? -10.246 -4.961 -0.208 1.00 96.25 80 ILE A O 1
ATOM 594 N N . THR A 1 81 ? -10.415 -2.720 -0.441 1.00 97.62 81 THR A N 1
ATOM 595 C CA . THR A 1 81 ? -9.842 -2.559 -1.780 1.00 97.62 81 THR A CA 1
ATOM 596 C C . THR A 1 81 ? -8.746 -1.492 -1.722 1.00 97.62 81 THR A C 1
ATOM 598 O O . THR A 1 81 ? -8.876 -0.537 -0.956 1.00 97.62 81 THR A O 1
ATOM 601 N N . ILE A 1 82 ? -7.692 -1.623 -2.529 1.00 96.75 82 ILE A N 1
ATOM 602 C CA . ILE A 1 82 ? -6.636 -0.609 -2.684 1.00 96.75 82 ILE A CA 1
ATOM 603 C C . ILE A 1 82 ? -6.757 -0.005 -4.085 1.00 96.75 82 ILE A C 1
ATOM 605 O O . ILE A 1 82 ? -6.967 -0.741 -5.049 1.00 96.75 82 ILE A O 1
ATOM 609 N N . HIS A 1 83 ? -6.654 1.319 -4.181 1.00 96.06 83 HIS A N 1
ATOM 610 C CA . HIS A 1 83 ? -6.663 2.059 -5.440 1.00 96.06 83 HIS A CA 1
ATOM 611 C C . HIS A 1 83 ? -5.315 2.754 -5.623 1.00 96.06 83 HIS A C 1
ATOM 613 O O . HIS A 1 83 ? -4.748 3.256 -4.650 1.00 96.06 83 HIS A O 1
ATOM 619 N N . TRP A 1 84 ? -4.841 2.733 -6.863 1.00 94.19 84 TRP A N 1
ATOM 620 C CA . TRP A 1 84 ? -3.671 3.444 -7.354 1.00 94.19 84 TRP A CA 1
ATOM 621 C C . TRP A 1 84 ? -4.154 4.611 -8.199 1.00 94.19 84 TRP A C 1
ATOM 623 O O . TRP A 1 84 ? -4.959 4.331 -9.120 1.00 94.19 84 TRP A O 1
#

Organism: NCBI:txid38414

Radius of gyration: 26.05 Å; chains: 1; bounding box: 60×26×69 Å

Foldseek 3Di:
DVVVVVVVVVVVVVVVVVPPPPPQAAEAEEEWEWEWDWDADPNDTDIDIATPNDVVHDDDDGDPRHHYHYHYHYPYPDDDDDDD

InterPro domains:
  IPR008972 Cupredoxin [G3DSA:2.60.40.420] (8-84)
  IPR008972 Cupredoxin [SSF49503] (5-84)
  IPR011707 Multicopper oxidase-like, N-terminal [PF07732] (34-84)
  IPR045087 Multicopper oxidase [PTHR11709] (24-84)

Secondary structure (DSSP, 8-state):
-HHHHHHHHHHHHHHHHTT-------EEEEEEEEEEEEEEETTEEEEEEEETTBSSPPP----TTPEEEEEEEE-SSS------